Protein AF-A0A7S0WZK1-F1 (afdb_monomer_lite)

Structure (mmCIF, N/CA/C/O backbone):
data_AF-A0A7S0WZK1-F1
#
_entry.id   AF-A0A7S0WZK1-F1
#
loop_
_atom_site.group_PDB
_atom_site.id
_atom_site.type_symbol
_atom_site.label_atom_id
_atom_site.label_alt_id
_atom_site.label_comp_id
_atom_site.label_asym_id
_atom_site.label_entity_id
_atom_site.label_seq_id
_atom_site.pdbx_PDB_ins_code
_atom_site.Cartn_x
_atom_site.Cartn_y
_atom_site.Cartn_z
_atom_site.occupancy
_atom_site.B_iso_or_equiv
_atom_site.auth_seq_id
_atom_site.auth_comp_id
_atom_site.auth_asym_id
_atom_site.auth_atom_id
_atom_site.pdbx_PDB_model_num
ATOM 1 N N . HIS A 1 1 ? 7.454 21.274 16.854 1.00 33.84 1 HIS A N 1
ATOM 2 C CA . HIS A 1 1 ? 7.727 19.846 17.109 1.00 33.84 1 HIS A CA 1
ATOM 3 C C . HIS A 1 1 ? 6.577 18.998 16.575 1.00 33.84 1 HIS A C 1
ATOM 5 O O . HIS A 1 1 ? 5.441 19.441 16.656 1.00 33.84 1 HIS A O 1
ATOM 11 N N . SER A 1 2 ? 6.925 17.832 16.014 1.00 38.06 2 SER A N 1
ATOM 12 C CA . SER A 1 2 ? 6.088 16.667 15.660 1.00 38.06 2 SER A CA 1
ATOM 13 C C . SER A 1 2 ? 5.018 16.802 14.564 1.00 38.06 2 SER A C 1
ATOM 15 O O . SER A 1 2 ? 3.889 17.187 14.855 1.00 38.06 2 SER A O 1
ATOM 17 N N . ARG A 1 3 ? 5.324 16.333 13.340 1.00 27.42 3 ARG A N 1
ATOM 18 C CA . ARG A 1 3 ? 4.385 15.489 12.558 1.00 27.42 3 ARG A CA 1
ATOM 19 C C . ARG A 1 3 ? 5.003 14.738 11.366 1.00 27.42 3 ARG A C 1
ATOM 21 O O . ARG A 1 3 ? 4.332 14.493 10.376 1.00 27.42 3 ARG A O 1
ATOM 28 N N . LEU A 1 4 ? 6.274 14.371 11.463 1.00 30.09 4 LEU A N 1
ATOM 29 C CA . LEU A 1 4 ? 6.910 13.389 10.579 1.00 30.09 4 LEU A CA 1
ATOM 30 C C . LEU A 1 4 ? 7.794 12.480 11.437 1.00 30.09 4 LEU A C 1
ATOM 32 O O . LEU A 1 4 ? 8.930 12.171 11.099 1.00 30.09 4 LEU A O 1
ATOM 36 N N . GLU A 1 5 ? 7.267 12.032 12.578 1.00 29.72 5 GLU A N 1
ATOM 37 C CA . GLU A 1 5 ? 7.673 10.710 13.038 1.00 29.72 5 GLU A CA 1
ATOM 38 C C . GLU A 1 5 ? 7.047 9.742 12.044 1.00 29.72 5 GLU A C 1
ATOM 40 O O . GLU A 1 5 ? 5.923 9.275 12.213 1.00 29.72 5 GLU A O 1
ATOM 45 N N . THR A 1 6 ? 7.763 9.539 10.936 1.00 35.44 6 THR A N 1
ATOM 46 C CA . THR A 1 6 ? 7.701 8.334 10.123 1.00 35.44 6 THR A CA 1
ATOM 47 C C . THR A 1 6 ? 7.745 7.199 11.127 1.00 35.44 6 THR A C 1
ATOM 49 O O . THR A 1 6 ? 8.815 6.833 11.620 1.00 35.44 6 THR A O 1
ATOM 52 N N . MET A 1 7 ? 6.571 6.712 11.522 1.00 33.31 7 MET A N 1
ATOM 53 C CA . MET A 1 7 ? 6.456 5.479 12.260 1.00 33.31 7 MET A CA 1
ATOM 54 C C . MET A 1 7 ? 6.977 4.418 11.302 1.00 33.31 7 MET A C 1
ATOM 56 O O . MET A 1 7 ? 6.226 3.806 10.550 1.00 33.31 7 MET A O 1
ATOM 60 N N . ARG A 1 8 ? 8.294 4.199 11.336 1.00 40.84 8 ARG A N 1
ATOM 61 C CA . ARG A 1 8 ? 8.895 2.905 11.057 1.00 40.84 8 ARG A CA 1
ATOM 62 C C . ARG A 1 8 ? 8.279 1.969 12.091 1.00 40.84 8 ARG A C 1
ATOM 64 O O . ARG A 1 8 ? 8.893 1.686 13.116 1.00 40.84 8 ARG A O 1
ATOM 71 N N . LYS A 1 9 ? 7.022 1.562 11.889 1.00 46.59 9 LYS A N 1
ATOM 72 C CA . LYS A 1 9 ? 6.436 0.461 12.641 1.00 46.59 9 LYS A CA 1
ATOM 73 C C . LYS A 1 9 ? 7.247 -0.745 12.196 1.00 46.59 9 LYS A C 1
ATOM 75 O O . LYS A 1 9 ? 7.034 -1.308 11.127 1.00 46.59 9 LYS A O 1
ATOM 80 N N . ALA A 1 10 ? 8.269 -1.063 12.984 1.00 43.56 10 ALA A N 1
ATOM 81 C CA . ALA A 1 10 ? 8.942 -2.339 12.924 1.00 43.56 10 ALA A CA 1
ATOM 82 C C . ALA A 1 10 ? 7.885 -3.369 13.316 1.00 43.56 10 ALA A C 1
ATOM 84 O O . ALA A 1 10 ? 7.630 -3.601 14.495 1.00 43.56 10 ALA A O 1
ATOM 85 N N . TYR A 1 11 ? 7.172 -3.900 12.327 1.00 52.25 11 TYR A N 1
ATOM 86 C CA . TYR A 1 11 ? 6.236 -4.979 12.577 1.00 52.25 11 TYR A CA 1
ATOM 87 C C . TYR A 1 11 ? 7.058 -6.156 13.087 1.00 52.25 11 TYR A C 1
ATOM 89 O O . TYR A 1 11 ? 7.946 -6.638 12.384 1.00 52.25 11 TYR A O 1
ATOM 97 N N . GLY A 1 12 ? 6.777 -6.592 14.319 1.00 47.94 12 GLY A N 1
ATOM 98 C CA . GLY A 1 12 ? 7.465 -7.675 15.039 1.00 47.94 12 GLY A CA 1
ATOM 99 C C . GLY A 1 12 ? 7.338 -9.059 14.393 1.00 47.94 12 GLY A C 1
ATOM 100 O O . GLY A 1 12 ? 7.539 -10.083 15.030 1.00 47.94 12 GLY A O 1
ATOM 101 N N . THR A 1 13 ? 7.001 -9.109 13.111 1.00 56.00 13 THR A N 1
ATOM 102 C CA . THR A 1 13 ? 7.143 -10.275 12.257 1.00 56.00 13 THR A CA 1
ATOM 103 C C . THR A 1 13 ? 8.627 -10.651 12.217 1.00 56.00 13 THR A C 1
ATOM 105 O O . THR A 1 13 ? 9.412 -9.951 11.578 1.00 56.00 13 THR A O 1
ATOM 108 N N . GLY A 1 14 ? 9.024 -11.718 12.913 1.00 55.47 14 GLY A N 1
ATOM 109 C CA . GLY A 1 14 ? 10.388 -12.265 12.910 1.00 55.47 14 GLY A CA 1
ATOM 110 C C . GLY A 1 14 ? 10.782 -12.832 11.544 1.00 55.47 14 GLY A C 1
ATOM 111 O O . GLY A 1 14 ? 10.912 -14.042 11.375 1.00 55.47 14 GLY A O 1
ATOM 112 N N . ARG A 1 15 ? 10.895 -11.964 10.537 1.00 65.56 15 ARG A N 1
ATOM 113 C CA . ARG A 1 15 ? 11.172 -12.338 9.152 1.00 65.56 15 ARG A CA 1
ATOM 114 C C . ARG A 1 15 ? 12.668 -12.520 8.921 1.00 65.56 15 ARG A C 1
ATOM 116 O O . ARG A 1 15 ? 13.454 -11.727 9.436 1.00 65.56 15 ARG A O 1
ATOM 123 N N . PRO A 1 16 ? 13.057 -13.479 8.062 1.00 61.97 16 PRO A N 1
ATOM 124 C CA . PRO A 1 16 ? 14.449 -13.647 7.655 1.00 61.97 16 PRO A CA 1
ATOM 125 C C . PRO A 1 16 ? 14.944 -12.527 6.726 1.00 61.97 16 PRO A C 1
ATOM 127 O O . PRO A 1 16 ? 16.144 -12.285 6.657 1.00 61.97 16 PRO A O 1
ATOM 130 N N . TYR A 1 17 ? 14.040 -11.832 6.023 1.00 68.69 17 TYR A N 1
ATOM 131 C CA . TYR A 1 17 ? 14.380 -10.764 5.080 1.00 68.69 17 TYR A CA 1
ATOM 132 C C . TYR A 1 17 ? 13.730 -9.447 5.484 1.00 68.69 17 TYR A C 1
ATOM 134 O O . TYR A 1 17 ? 12.540 -9.405 5.813 1.00 68.69 17 TYR A O 1
ATOM 142 N N . THR A 1 18 ? 14.501 -8.362 5.411 1.00 68.31 18 THR A N 1
ATOM 143 C CA . THR A 1 18 ? 13.976 -7.010 5.596 1.00 68.31 18 THR A CA 1
ATOM 144 C C . THR A 1 18 ? 12.962 -6.709 4.500 1.00 68.31 18 THR A C 1
ATOM 146 O O . THR A 1 18 ? 13.149 -7.060 3.333 1.00 68.31 18 THR A O 1
ATOM 149 N N . ALA A 1 19 ? 11.842 -6.093 4.873 1.00 67.12 19 ALA A N 1
ATOM 150 C CA . ALA A 1 19 ? 10.944 -5.539 3.874 1.00 67.12 19 ALA A CA 1
ATOM 151 C C . ALA A 1 19 ? 11.697 -4.453 3.084 1.00 67.12 19 ALA A C 1
ATOM 153 O O . ALA A 1 19 ? 12.527 -3.751 3.677 1.00 67.12 19 ALA A O 1
ATOM 154 N N . PRO A 1 20 ? 11.448 -4.321 1.767 1.00 66.56 20 PRO A N 1
ATOM 155 C CA . PRO A 1 20 ? 12.056 -3.268 0.968 1.00 66.56 20 PRO A CA 1
ATOM 156 C C . PRO A 1 20 ? 11.892 -1.926 1.681 1.00 66.56 20 PRO A C 1
ATOM 158 O O . PRO A 1 20 ? 10.798 -1.614 2.162 1.00 66.56 20 PRO A O 1
ATOM 161 N N . THR A 1 21 ? 12.967 -1.135 1.769 1.00 60.00 21 THR A N 1
ATOM 162 C CA . THR A 1 21 ? 12.955 0.180 2.438 1.00 60.00 21 THR A CA 1
ATOM 163 C C . THR A 1 21 ? 11.816 1.052 1.924 1.00 60.00 21 THR A C 1
ATOM 165 O O . THR A 1 21 ? 11.233 1.814 2.688 1.00 60.00 21 THR A O 1
ATOM 168 N N . THR A 1 22 ? 11.474 0.850 0.654 1.00 55.78 22 THR A N 1
ATOM 169 C CA . THR A 1 22 ? 10.367 1.453 -0.072 1.00 55.78 22 THR A CA 1
ATOM 170 C C . THR A 1 22 ? 8.995 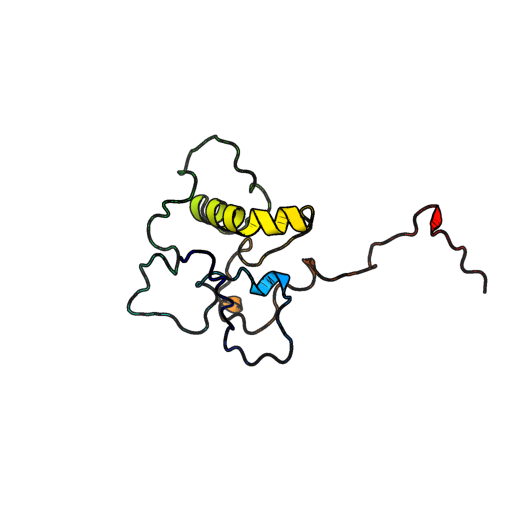1.154 0.544 1.00 55.78 22 THR A C 1
ATOM 172 O O . THR A 1 22 ? 8.225 2.075 0.773 1.00 55.78 22 THR A O 1
ATOM 175 N N . VAL A 1 23 ? 8.713 -0.091 0.931 1.00 57.03 23 VAL A N 1
ATOM 176 C CA . VAL A 1 23 ? 7.419 -0.503 1.510 1.00 57.03 23 VAL A CA 1
ATOM 177 C C . VAL A 1 23 ? 7.351 -0.224 3.018 1.00 57.03 23 VAL A C 1
ATOM 179 O O . VAL A 1 23 ? 6.285 0.007 3.571 1.00 57.03 23 VAL A O 1
ATOM 182 N N . THR A 1 24 ? 8.486 -0.227 3.728 1.00 52.47 24 THR A N 1
ATOM 183 C CA . THR A 1 24 ? 8.496 -0.039 5.198 1.00 52.47 24 THR A CA 1
ATOM 184 C C . THR A 1 24 ? 8.211 1.382 5.677 1.00 52.47 24 THR A C 1
ATOM 186 O O . THR A 1 24 ? 7.832 1.563 6.834 1.00 52.47 24 THR A O 1
ATOM 189 N N . THR A 1 25 ? 8.412 2.395 4.834 1.00 55.44 25 THR A N 1
ATOM 190 C CA . THR A 1 25 ? 8.207 3.805 5.208 1.00 55.44 25 THR A CA 1
ATOM 191 C C . THR A 1 25 ? 6.739 4.208 5.302 1.00 55.44 25 THR A C 1
ATOM 193 O O . THR A 1 25 ? 6.438 5.261 5.857 1.00 55.44 25 THR A O 1
ATOM 196 N N . THR A 1 26 ? 5.843 3.381 4.773 1.00 65.19 26 THR A N 1
ATOM 197 C CA . THR A 1 26 ? 4.492 3.780 4.378 1.00 65.19 26 THR A CA 1
ATOM 198 C C . THR A 1 26 ? 3.462 2.731 4.760 1.00 65.19 26 THR A C 1
ATOM 200 O O . THR A 1 26 ? 2.416 2.668 4.163 1.00 65.19 26 THR A O 1
ATOM 203 N N . LEU A 1 27 ? 3.680 1.868 5.751 1.00 71.06 27 LEU A N 1
ATOM 204 C CA . LEU A 1 27 ? 2.612 0.950 6.171 1.00 71.06 27 LEU A CA 1
ATOM 205 C C . LEU A 1 27 ? 1.661 1.652 7.140 1.00 71.06 27 LEU A C 1
ATOM 207 O O . LEU A 1 27 ? 2.075 2.066 8.224 1.00 71.06 27 LEU A O 1
ATOM 211 N N . ASN A 1 28 ? 0.376 1.749 6.780 1.00 78.56 28 ASN A N 1
ATOM 212 C CA . ASN A 1 28 ? -0.642 2.262 7.701 1.00 78.56 28 ASN A CA 1
ATOM 213 C C . ASN A 1 28 ? -0.878 1.287 8.866 1.00 78.56 28 ASN A C 1
ATOM 215 O O . ASN A 1 28 ? -0.522 0.108 8.821 1.00 78.56 28 ASN A O 1
ATOM 219 N N . ALA A 1 29 ? -1.522 1.773 9.927 1.00 80.81 29 ALA A N 1
ATOM 220 C CA . ALA A 1 29 ? -1.732 0.995 11.146 1.00 80.81 29 ALA A CA 1
ATOM 221 C C . ALA A 1 29 ? -2.672 -0.211 10.975 1.00 80.81 29 ALA A C 1
ATOM 223 O O . ALA A 1 29 ? -2.769 -1.041 11.879 1.00 80.81 29 ALA A O 1
ATOM 224 N N . ASN A 1 30 ? -3.335 -0.328 9.822 1.00 85.19 30 ASN A N 1
ATOM 225 C CA . ASN A 1 30 ? -4.134 -1.495 9.486 1.00 85.19 30 ASN A CA 1
ATOM 226 C C . ASN A 1 30 ? -3.280 -2.757 9.269 1.00 85.19 30 ASN A C 1
ATOM 228 O O . ASN A 1 30 ? -3.793 -3.856 9.489 1.00 85.19 30 ASN A O 1
ATOM 232 N N . HIS A 1 31 ? -1.999 -2.616 8.910 1.00 82.38 31 HIS A N 1
ATOM 233 C CA . HIS A 1 31 ? -1.047 -3.719 8.748 1.00 82.38 31 HIS A CA 1
ATOM 234 C C . HIS A 1 31 ? -0.494 -4.196 10.095 1.00 82.38 31 HIS A C 1
ATOM 236 O O . HIS A 1 31 ? 0.672 -4.002 10.387 1.00 82.38 31 HIS A O 1
ATOM 242 N N . THR A 1 32 ? -1.314 -4.787 10.957 1.00 79.44 32 THR A N 1
ATOM 243 C CA . THR A 1 32 ? -0.902 -5.197 12.310 1.00 79.44 32 THR A CA 1
ATOM 244 C C . THR A 1 32 ? -1.179 -6.675 12.568 1.00 79.44 32 THR A C 1
ATOM 246 O O . THR A 1 32 ? -2.102 -7.252 11.991 1.00 79.44 32 THR A O 1
ATOM 249 N N . GLN A 1 33 ? -0.386 -7.285 13.453 1.00 80.94 33 GLN A N 1
ATOM 250 C CA . GLN A 1 33 ? -0.658 -8.627 13.979 1.00 80.94 33 GLN A CA 1
ATOM 251 C C . GLN A 1 33 ? -1.760 -8.603 15.043 1.00 80.94 33 GLN A C 1
ATOM 253 O O . GLN A 1 33 ? -2.584 -9.511 15.096 1.00 80.94 33 GLN A O 1
ATOM 258 N N . GLU A 1 34 ? -1.798 -7.546 15.854 1.00 83.94 34 GLU A N 1
ATOM 259 C CA . GLU A 1 34 ? -2.731 -7.410 16.969 1.00 83.94 34 GLU A CA 1
ATOM 260 C C . GLU A 1 34 ? -3.623 -6.184 16.791 1.00 83.94 34 GLU A C 1
ATOM 262 O O . GLU A 1 34 ? -3.172 -5.098 16.405 1.00 83.94 34 GLU A O 1
ATOM 267 N N . PHE A 1 35 ? -4.908 -6.359 17.093 1.00 85.44 35 PHE A N 1
ATOM 268 C CA . PHE A 1 35 ? -5.876 -5.274 17.098 1.00 85.44 35 PHE A CA 1
ATOM 269 C C 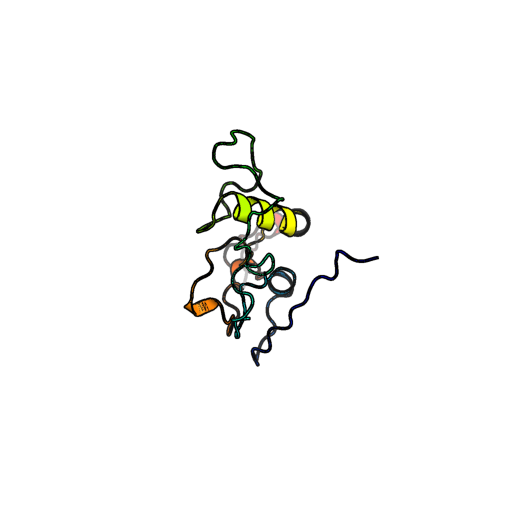. PHE A 1 35 ? -5.942 -4.608 18.466 1.00 85.44 35 PHE A C 1
ATOM 271 O O . PHE A 1 35 ? -5.998 -5.271 19.502 1.00 85.44 35 PHE A O 1
ATOM 278 N N . LYS A 1 36 ? -6.075 -3.282 18.471 1.00 87.69 36 LYS A N 1
ATOM 279 C CA . LYS A 1 36 ? -6.499 -2.544 19.662 1.00 87.69 36 LYS A CA 1
ATOM 280 C C . LYS A 1 36 ? -8.010 -2.686 19.818 1.00 87.69 36 LYS A C 1
ATOM 282 O O . LYS A 1 36 ? -8.766 -1.809 19.406 1.00 87.69 36 LYS A O 1
ATOM 287 N N . MET A 1 37 ? -8.444 -3.798 20.410 1.00 92.25 37 MET A N 1
ATOM 288 C CA . MET A 1 37 ? -9.868 -4.142 20.552 1.00 92.25 37 MET A CA 1
ATOM 289 C C . MET A 1 37 ? -10.684 -3.051 21.260 1.00 92.25 37 MET A C 1
ATOM 291 O O . MET A 1 37 ? -11.831 -2.805 20.901 1.00 92.25 37 MET A O 1
ATOM 295 N N . ASN A 1 38 ? -10.068 -2.319 22.190 1.00 92.00 38 ASN A N 1
ATOM 296 C CA . ASN A 1 38 ? -10.710 -1.216 22.911 1.00 92.00 38 ASN A CA 1
ATOM 297 C C . ASN A 1 38 ? -10.886 0.064 22.070 1.00 92.00 38 ASN A C 1
ATOM 299 O O . ASN A 1 38 ? -11.471 1.036 22.540 1.00 92.00 38 ASN A O 1
ATOM 303 N N . SER A 1 39 ? -10.331 0.134 20.857 1.00 90.00 39 SER A N 1
ATOM 304 C CA . SER A 1 39 ? -10.287 1.366 20.051 1.00 90.00 39 SER A CA 1
ATOM 305 C C . SER A 1 39 ? -10.350 1.090 18.548 1.00 90.00 39 SER A C 1
ATOM 307 O O . SER A 1 39 ? -9.656 1.724 17.749 1.00 90.00 39 SER A O 1
ATOM 309 N N . LEU A 1 40 ? -11.209 0.144 18.158 1.00 89.69 40 LEU A N 1
ATOM 310 C CA . LEU A 1 40 ? -11.444 -0.193 16.752 1.00 89.69 40 LEU A CA 1
ATOM 311 C C . LEU A 1 40 ? -11.993 1.002 15.965 1.00 89.69 40 LEU A C 1
ATOM 313 O O . LEU A 1 40 ? -11.566 1.235 14.840 1.00 89.69 40 LEU A O 1
ATOM 317 N N . ILE A 1 41 ? -12.886 1.790 16.576 1.00 92.00 41 ILE A N 1
ATOM 318 C CA . ILE A 1 41 ? -13.391 3.035 15.991 1.00 92.00 41 ILE A CA 1
ATOM 319 C C . ILE A 1 41 ? -12.416 4.168 16.330 1.00 92.00 41 ILE A C 1
ATOM 321 O O . ILE A 1 41 ? -12.546 4.834 17.355 1.00 92.00 41 ILE A O 1
ATOM 325 N N . SER A 1 42 ? -11.408 4.380 15.487 1.00 89.56 42 SER A N 1
ATOM 326 C CA . SER A 1 42 ? -10.379 5.397 15.714 1.00 89.56 42 SER A CA 1
ATOM 327 C C . SER A 1 42 ? -9.818 5.992 14.420 1.00 89.56 42 SER A C 1
ATOM 329 O O . SER A 1 42 ? -10.081 5.524 13.311 1.00 89.56 42 SER A O 1
ATOM 331 N N . ARG A 1 43 ? -9.034 7.070 14.562 1.00 87.25 43 ARG A N 1
ATOM 332 C CA . ARG A 1 43 ? -8.253 7.644 13.452 1.00 87.25 43 ARG A CA 1
ATOM 333 C C . ARG A 1 43 ? -7.115 6.727 13.010 1.00 87.25 43 ARG A C 1
ATOM 335 O O . ARG A 1 43 ? -6.706 6.820 11.864 1.00 87.25 43 ARG A O 1
ATOM 342 N N . GLU A 1 44 ? -6.627 5.859 13.898 1.00 85.12 44 GLU A N 1
ATOM 343 C CA . GLU A 1 44 ? -5.532 4.931 13.601 1.00 85.12 44 GLU A CA 1
ATOM 344 C C . GLU A 1 44 ? -5.935 3.904 12.535 1.00 85.12 44 GLU A C 1
ATOM 346 O O . GLU A 1 44 ? -5.178 3.682 11.600 1.00 85.12 44 GLU A O 1
ATOM 351 N N . TYR A 1 45 ? -7.141 3.340 12.631 1.00 87.62 45 TYR A N 1
ATOM 352 C CA . TYR A 1 45 ? -7.681 2.395 11.642 1.00 87.62 45 TYR A CA 1
ATOM 353 C C 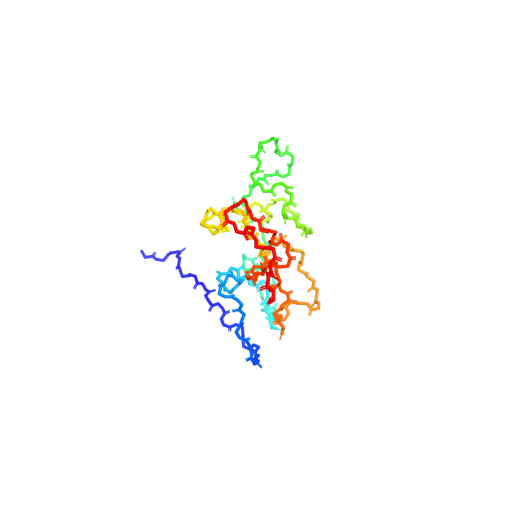. TYR A 1 45 ? -8.533 3.071 10.556 1.00 87.62 45 TYR A C 1
ATOM 355 O O . TYR A 1 45 ? -9.270 2.400 9.838 1.00 87.62 45 TYR A O 1
ATOM 363 N N . GLU A 1 46 ? -8.472 4.405 10.449 1.00 89.94 46 GLU A N 1
ATOM 364 C CA . GLU A 1 46 ? -9.210 5.201 9.455 1.00 89.94 46 GLU A CA 1
ATOM 365 C C . GLU A 1 46 ? -10.735 4.952 9.452 1.00 89.94 46 GLU A C 1
ATOM 367 O O . GLU A 1 46 ? -11.415 5.184 8.451 1.00 89.94 46 GLU A O 1
ATOM 372 N N . THR A 1 47 ? -11.306 4.491 10.566 1.00 89.12 47 THR A N 1
ATOM 373 C CA . THR A 1 47 ? -12.731 4.126 10.666 1.00 89.12 47 THR A CA 1
ATOM 374 C C . THR A 1 47 ? -13.635 5.315 10.984 1.00 89.12 47 THR A C 1
ATOM 376 O O . THR A 1 47 ? -14.849 5.239 10.815 1.00 89.12 47 THR A O 1
ATOM 379 N N . VAL A 1 48 ? -13.062 6.424 11.452 1.00 89.88 48 VAL A N 1
ATOM 380 C CA . VAL A 1 48 ? -13.780 7.690 11.663 1.00 89.88 48 VAL A CA 1
ATOM 381 C C . VAL A 1 48 ? -13.738 8.558 10.396 1.00 89.88 48 VAL A C 1
ATOM 383 O O . VAL A 1 48 ? -12.925 8.295 9.504 1.00 89.88 48 VAL A O 1
ATOM 386 N N . PRO A 1 49 ? -14.589 9.594 10.277 1.00 87.19 49 PRO A N 1
ATOM 387 C CA . PRO A 1 49 ? -14.518 10.527 9.158 1.00 87.19 49 PRO A CA 1
ATOM 388 C C . PRO A 1 49 ? -13.116 11.129 9.005 1.00 87.19 49 PRO A C 1
ATOM 390 O O . PRO A 1 49 ? -12.533 11.648 9.961 1.00 87.19 49 PRO A O 1
ATOM 393 N N . LEU A 1 50 ? -12.577 11.044 7.790 1.00 83.38 50 LEU A N 1
ATOM 394 C CA . LEU A 1 50 ? -11.271 11.590 7.444 1.00 83.38 50 LEU A CA 1
ATOM 395 C C . LEU A 1 50 ? -11.437 13.055 7.039 1.00 83.38 50 LEU A C 1
ATOM 397 O O . LEU A 1 50 ? -12.218 13.371 6.146 1.00 83.38 50 LEU A O 1
ATOM 401 N N . GLN A 1 51 ? -10.696 13.948 7.698 1.00 75.00 51 GLN A N 1
ATOM 402 C CA . GLN A 1 51 ? -10.667 15.373 7.346 1.00 75.00 51 GLN A CA 1
ATOM 403 C C . GLN A 1 51 ? -9.884 15.622 6.047 1.00 75.00 51 GLN A C 1
ATOM 405 O O . GLN A 1 51 ? -10.132 16.597 5.345 1.00 75.00 51 GLN A O 1
ATOM 410 N N . ALA A 1 52 ? -8.942 14.730 5.734 1.00 66.25 52 ALA A N 1
ATOM 411 C CA . ALA A 1 52 ? -8.214 14.706 4.477 1.00 66.25 52 ALA A CA 1
ATOM 412 C C . ALA A 1 52 ? -8.917 13.749 3.505 1.00 66.25 52 ALA A C 1
ATOM 414 O O . ALA A 1 52 ? -9.124 12.576 3.815 1.00 66.25 52 ALA A O 1
ATOM 415 N N . GLY A 1 53 ? -9.313 14.265 2.343 1.00 66.88 53 GLY A N 1
ATOM 416 C CA . GLY A 1 53 ? -10.006 13.497 1.314 1.00 66.88 53 GLY A CA 1
ATOM 417 C C . GLY A 1 53 ? -11.068 14.315 0.591 1.00 66.88 53 GLY A C 1
ATOM 418 O O . GLY A 1 53 ? -11.605 15.278 1.130 1.00 66.88 53 GLY A O 1
ATOM 419 N N . HIS A 1 54 ? -11.375 13.931 -0.646 1.00 70.88 54 HIS A N 1
ATOM 420 C CA . HIS A 1 54 ? -12.505 14.507 -1.373 1.00 70.88 54 HIS A CA 1
ATOM 421 C C . HIS A 1 54 ? -13.801 13.808 -0.956 1.00 70.88 54 HIS A C 1
ATOM 423 O O . HIS A 1 54 ? -13.823 12.592 -0.738 1.00 70.88 54 HIS A O 1
ATOM 429 N N . ILE A 1 55 ? -14.884 14.578 -0.875 1.00 76.81 55 ILE A N 1
ATOM 430 C CA . ILE A 1 55 ? -16.217 14.076 -0.537 1.00 76.81 55 ILE A CA 1
ATOM 431 C C . ILE A 1 55 ? -16.706 13.177 -1.693 1.00 76.81 55 ILE A C 1
ATOM 433 O O . ILE A 1 55 ? -16.367 13.417 -2.861 1.00 76.81 55 ILE A O 1
ATOM 437 N N . PRO A 1 56 ? -17.491 12.118 -1.424 1.00 74.19 56 PRO A N 1
ATOM 438 C CA . PRO A 1 56 ? -18.205 11.415 -2.484 1.00 74.19 56 PRO A CA 1
ATOM 439 C C . PRO A 1 56 ? -18.957 12.404 -3.394 1.00 74.19 56 PRO A C 1
ATOM 441 O O . PRO A 1 56 ? -19.608 13.323 -2.910 1.00 74.19 56 PRO A O 1
ATOM 444 N N . GLY A 1 57 ? -18.823 12.251 -4.715 1.00 73.62 57 GLY A N 1
ATOM 445 C CA . GLY A 1 57 ? -19.443 13.150 -5.700 1.00 73.62 57 GLY A CA 1
ATOM 446 C C . GLY A 1 57 ? -18.623 14.382 -6.106 1.00 73.62 57 GLY A C 1
ATOM 447 O O . GLY A 1 57 ? -19.015 15.074 -7.040 1.00 73.62 57 GLY A O 1
ATOM 448 N N . THR A 1 58 ? -17.462 14.655 -5.496 1.00 75.00 58 THR A N 1
ATOM 449 C CA . THR A 1 58 ? -16.597 15.743 -5.985 1.00 75.00 58 THR A CA 1
ATOM 450 C C . THR A 1 58 ? -16.130 15.474 -7.425 1.00 75.00 58 THR A C 1
ATOM 452 O O . THR A 1 58 ? -15.681 14.375 -7.743 1.00 75.00 58 THR A O 1
ATOM 455 N N . THR A 1 59 ? -16.197 16.464 -8.311 1.00 75.06 59 THR A N 1
ATOM 456 C CA . THR A 1 59 ? -15.780 16.339 -9.725 1.00 75.06 59 THR A CA 1
ATOM 457 C C . THR A 1 59 ? -14.352 16.822 -9.982 1.00 75.06 59 THR A C 1
ATOM 459 O O . THR A 1 59 ? -13.835 16.669 -11.084 1.00 75.06 59 THR A O 1
ATOM 462 N N . VAL A 1 60 ? -13.693 17.377 -8.959 1.00 75.69 60 VAL A N 1
ATOM 463 C CA . VAL A 1 60 ? -12.304 17.846 -9.034 1.00 75.69 60 VAL A CA 1
ATOM 464 C C . VAL A 1 60 ? -11.367 16.680 -9.352 1.00 75.69 60 VAL A C 1
ATOM 466 O O . VAL A 1 60 ? -11.501 15.587 -8.789 1.00 75.69 60 VAL A O 1
ATOM 469 N N . HIS A 1 61 ? -10.409 16.935 -10.247 1.00 74.25 61 HIS A N 1
ATOM 470 C CA . HIS A 1 61 ? -9.356 15.989 -10.594 1.00 74.25 61 HIS A CA 1
ATOM 471 C C . HIS A 1 61 ? -8.549 15.606 -9.348 1.00 74.25 61 HIS A C 1
ATOM 473 O O . HIS A 1 61 ? -7.956 16.459 -8.688 1.00 74.25 61 HIS A O 1
ATOM 479 N N . VAL A 1 62 ? -8.514 14.309 -9.048 1.00 66.75 62 VAL A N 1
ATOM 480 C CA . VAL A 1 62 ? -7.659 13.747 -8.002 1.00 66.75 62 VAL A CA 1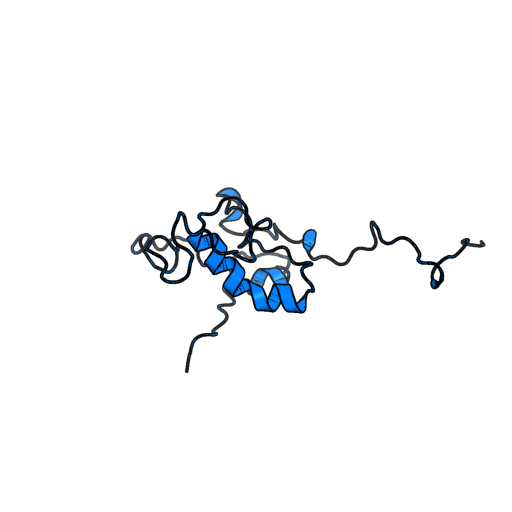
ATOM 481 C C . VAL A 1 62 ? -6.515 13.015 -8.706 1.00 66.75 62 VAL A C 1
ATOM 483 O O . VAL A 1 62 ? -6.801 12.099 -9.479 1.00 66.75 62 VAL A O 1
ATOM 486 N N . PRO A 1 63 ? -5.243 13.364 -8.448 1.00 63.91 63 PRO A N 1
ATOM 487 C CA . PRO A 1 63 ? -4.076 12.804 -9.145 1.00 63.91 63 PRO A CA 1
ATOM 488 C C . PRO A 1 63 ? -3.755 11.333 -8.788 1.00 63.91 63 PRO A C 1
ATOM 490 O O . PRO A 1 63 ? -2.610 10.918 -8.853 1.00 63.91 63 PRO A O 1
ATOM 493 N N . ALA A 1 64 ? -4.761 10.543 -8.408 1.00 59.91 64 ALA A N 1
ATOM 494 C CA . ALA A 1 64 ? -4.658 9.216 -7.793 1.00 59.91 64 ALA A CA 1
ATOM 495 C C . ALA A 1 64 ? -5.424 8.113 -8.559 1.00 59.91 64 ALA A C 1
ATOM 497 O O . ALA A 1 64 ? -5.695 7.042 -8.021 1.00 59.91 64 ALA A O 1
ATOM 498 N N . GLY A 1 65 ? -5.891 8.406 -9.774 1.00 54.50 65 GLY A N 1
ATOM 499 C CA . GLY A 1 65 ? -7.087 7.765 -10.332 1.00 54.50 65 GLY A CA 1
ATOM 500 C C . GLY A 1 65 ? -7.009 6.271 -10.665 1.00 54.50 65 GLY A C 1
ATOM 501 O O . GLY A 1 65 ? -8.061 5.640 -10.693 1.00 54.50 65 GLY A O 1
ATOM 502 N N . SER A 1 66 ? -5.827 5.700 -10.920 1.00 60.62 66 SER A N 1
ATOM 503 C CA . SER A 1 66 ? -5.706 4.313 -11.414 1.00 60.62 66 SER A CA 1
ATOM 504 C C . SER A 1 66 ? -4.900 3.366 -10.529 1.00 60.62 66 SER A C 1
ATOM 506 O O . SER A 1 66 ? -4.994 2.158 -10.710 1.00 60.62 66 SER A O 1
ATOM 508 N N . GLU A 1 67 ? -4.098 3.887 -9.602 1.00 66.50 67 GLU A N 1
ATOM 509 C CA . GLU A 1 67 ? -3.175 3.071 -8.796 1.00 66.50 67 GLU A CA 1
ATOM 510 C C . GLU A 1 67 ? -3.825 2.540 -7.512 1.00 66.50 67 GLU A C 1
ATOM 512 O O . GLU A 1 67 ? -3.312 1.605 -6.904 1.00 66.50 67 GLU A O 1
ATOM 517 N N . VAL A 1 68 ? -4.972 3.105 -7.110 1.00 74.19 68 VAL A N 1
ATOM 518 C CA . VAL A 1 68 ? -5.702 2.664 -5.916 1.00 74.19 68 VAL A CA 1
ATOM 519 C C . VAL A 1 68 ? -6.752 1.628 -6.268 1.00 74.19 68 VAL A C 1
ATOM 521 O O . VAL A 1 68 ? -7.677 1.903 -7.034 1.00 74.19 68 VAL A O 1
ATOM 524 N N . VAL A 1 69 ? -6.670 0.472 -5.619 1.00 77.50 69 VAL A N 1
ATOM 525 C CA . VAL A 1 69 ? -7.627 -0.623 -5.785 1.00 77.50 69 VAL A CA 1
ATOM 526 C C . VAL A 1 69 ? -8.192 -1.011 -4.419 1.00 77.50 69 VAL A C 1
ATOM 528 O O . VAL A 1 69 ? -7.467 -1.129 -3.439 1.00 77.50 69 VAL A O 1
ATOM 531 N N . GLY A 1 70 ? -9.516 -1.182 -4.337 1.00 81.44 70 GLY A N 1
ATOM 532 C CA . GLY A 1 70 ? -10.179 -1.702 -3.133 1.00 81.44 70 GLY A CA 1
ATOM 533 C C . GLY A 1 70 ? -10.329 -0.722 -1.962 1.00 81.44 70 GLY A C 1
ATOM 534 O O . GLY A 1 70 ? -10.437 -1.161 -0.819 1.00 81.44 70 GLY A O 1
ATOM 535 N N . GLN A 1 71 ? -10.361 0.595 -2.210 1.00 86.75 71 GLN A N 1
ATOM 536 C CA . GLN A 1 71 ? -10.483 1.620 -1.158 1.00 86.75 71 GLN A CA 1
ATOM 537 C C . GLN A 1 71 ? -11.565 2.659 -1.460 1.00 86.75 71 GLN A C 1
ATOM 539 O O . GLN A 1 71 ? -11.852 2.971 -2.617 1.00 86.75 71 GLN A O 1
ATOM 544 N N . ARG A 1 72 ? -12.141 3.267 -0.412 1.00 85.69 72 ARG A N 1
ATOM 545 C CA . ARG A 1 72 ? -13.060 4.407 -0.579 1.00 85.69 72 ARG A CA 1
ATOM 546 C C . ARG A 1 72 ? -12.287 5.672 -0.957 1.00 85.69 72 ARG A C 1
ATOM 548 O O . ARG A 1 72 ? -11.160 5.879 -0.513 1.00 85.69 72 ARG A O 1
ATOM 555 N N . ARG A 1 73 ? -12.932 6.583 -1.691 1.00 80.25 73 ARG A N 1
ATOM 556 C CA . ARG A 1 73 ? -12.309 7.801 -2.246 1.00 80.25 73 ARG A CA 1
ATOM 557 C C . ARG A 1 73 ? -11.523 8.650 -1.236 1.00 80.25 73 ARG A C 1
ATOM 559 O O . ARG A 1 73 ? -10.465 9.177 -1.575 1.00 80.25 73 ARG A O 1
ATOM 566 N N . ALA A 1 74 ? -12.028 8.784 -0.010 1.00 81.62 74 ALA A N 1
ATOM 567 C CA . ALA A 1 74 ? -11.348 9.539 1.040 1.00 81.62 74 ALA A CA 1
ATOM 568 C C . ALA A 1 74 ? -10.009 8.892 1.448 1.00 81.62 74 ALA A C 1
ATOM 570 O O . ALA A 1 74 ? -9.001 9.589 1.504 1.00 81.62 74 ALA A O 1
ATOM 571 N N . GLN A 1 75 ? -9.982 7.566 1.637 1.00 84.38 75 GLN A N 1
ATOM 572 C CA . GLN A 1 75 ? -8.759 6.808 1.950 1.00 84.38 75 GLN A CA 1
ATOM 573 C C . GLN A 1 75 ? -7.781 6.823 0.778 1.00 84.38 75 GLN A C 1
ATOM 575 O O . GLN A 1 75 ? -6.618 7.159 0.958 1.00 84.38 75 GLN A O 1
ATOM 580 N N . ALA A 1 76 ? -8.282 6.591 -0.438 1.00 82.00 76 ALA A N 1
ATOM 581 C CA . ALA A 1 76 ? -7.485 6.674 -1.657 1.00 82.00 76 ALA A CA 1
ATOM 582 C C . ALA A 1 76 ? -6.759 8.026 -1.772 1.00 82.00 76 ALA A C 1
ATOM 584 O O . ALA A 1 76 ? -5.569 8.087 -2.070 1.00 82.00 76 ALA A O 1
ATOM 585 N N . THR A 1 77 ? -7.471 9.124 -1.496 1.00 81.25 77 THR A N 1
ATOM 586 C CA . THR A 1 77 ? -6.889 10.473 -1.523 1.00 81.25 77 THR A CA 1
ATOM 587 C C . THR A 1 77 ? -5.832 10.648 -0.434 1.00 81.25 77 THR A C 1
ATOM 589 O O . THR A 1 77 ? -4.769 11.192 -0.721 1.00 81.25 77 THR A O 1
ATOM 592 N N . LEU A 1 78 ? -6.118 10.200 0.793 1.00 83.19 78 LEU A N 1
ATOM 593 C CA . LEU A 1 78 ? -5.189 10.276 1.921 1.00 83.19 78 LEU A CA 1
ATOM 594 C C . LEU A 1 78 ? -3.879 9.538 1.605 1.00 83.19 78 LEU A C 1
ATOM 596 O O . LEU A 1 78 ? -2.819 10.158 1.631 1.00 83.19 78 LEU A O 1
ATOM 600 N N . HIS A 1 79 ? -3.956 8.261 1.223 1.00 82.69 79 HIS A N 1
ATOM 601 C CA . HIS A 1 79 ? -2.777 7.437 0.940 1.00 82.69 79 HIS A CA 1
ATOM 602 C C . HIS A 1 79 ? -1.953 7.995 -0.226 1.00 82.69 79 HIS A C 1
ATOM 604 O O . HIS A 1 79 ? -0.731 8.076 -0.146 1.00 82.69 79 HIS A O 1
ATOM 610 N N . ASN A 1 80 ? -2.598 8.499 -1.284 1.00 79.12 80 ASN A N 1
ATOM 611 C CA . ASN A 1 80 ? -1.866 9.151 -2.374 1.00 79.12 80 ASN A CA 1
ATOM 612 C C . ASN A 1 80 ? -1.170 10.443 -1.948 1.00 79.12 80 ASN A C 1
ATOM 614 O O . ASN A 1 80 ? -0.082 10.738 -2.434 1.00 79.12 80 ASN A O 1
ATOM 618 N N . GLN A 1 81 ? -1.779 11.238 -1.066 1.00 79.50 81 GLN A N 1
ATOM 619 C CA . GLN A 1 81 ? -1.138 12.447 -0.547 1.00 79.50 81 GLN A CA 1
ATOM 620 C C . GLN A 1 81 ? 0.089 12.109 0.302 1.00 79.50 81 GLN A C 1
ATOM 622 O O . GLN A 1 81 ? 1.115 12.774 0.156 1.00 79.50 81 GLN A O 1
ATOM 627 N N . GLU A 1 82 ? 0.002 11.069 1.133 1.00 78.38 82 GLU A N 1
ATOM 628 C CA . GLU A 1 82 ? 1.122 10.571 1.941 1.00 78.38 82 GLU A CA 1
ATOM 629 C C . GLU A 1 82 ? 2.264 10.034 1.064 1.00 78.38 82 GLU A C 1
ATOM 631 O O . GLU A 1 82 ? 3.435 10.299 1.339 1.00 78.38 82 GLU A O 1
ATOM 636 N N . LEU A 1 83 ? 1.932 9.361 -0.041 1.00 76.06 83 LEU A N 1
ATOM 637 C CA . LEU A 1 83 ? 2.897 8.744 -0.956 1.00 76.06 83 LEU A CA 1
ATOM 638 C C . LEU A 1 83 ? 3.443 9.681 -2.036 1.00 76.06 83 LEU A C 1
ATOM 640 O O . LEU A 1 83 ? 4.456 9.374 -2.666 1.00 76.06 83 LEU A O 1
ATOM 644 N N . ARG A 1 84 ? 2.829 10.848 -2.247 1.00 74.75 84 ARG A N 1
ATOM 645 C CA . ARG A 1 84 ? 3.201 11.787 -3.318 1.00 74.75 84 ARG A CA 1
ATOM 646 C C . ARG A 1 84 ? 4.692 12.158 -3.347 1.00 74.75 84 ARG A C 1
ATOM 648 O O . ARG A 1 84 ? 5.246 12.197 -4.450 1.00 74.75 84 ARG A O 1
ATOM 655 N N . PRO A 1 85 ? 5.379 12.411 -2.214 1.00 74.12 85 PRO A N 1
ATOM 656 C CA . PRO A 1 85 ? 6.818 12.680 -2.231 1.00 74.12 85 PRO A CA 1
ATOM 657 C C . PRO A 1 85 ? 7.636 11.496 -2.768 1.00 74.12 85 PRO A C 1
ATOM 659 O O . PRO A 1 85 ? 8.585 11.701 -3.523 1.00 74.12 85 PRO A O 1
ATOM 662 N N . LEU A 1 86 ? 7.238 10.264 -2.435 1.00 70.94 86 LEU A N 1
ATOM 663 C CA . LEU A 1 86 ? 7.910 9.032 -2.860 1.00 70.94 86 LEU A CA 1
ATOM 664 C C . LEU A 1 86 ? 7.636 8.718 -4.333 1.00 70.94 86 LEU A C 1
ATOM 666 O O . LEU A 1 86 ? 8.576 8.448 -5.081 1.00 70.94 86 LEU A O 1
ATOM 670 N N . LEU A 1 87 ? 6.383 8.855 -4.775 1.00 69.56 87 LEU A N 1
ATOM 671 C CA . LEU A 1 87 ? 5.996 8.754 -6.187 1.00 69.56 87 LEU A CA 1
ATOM 672 C C . LEU A 1 87 ? 6.774 9.758 -7.050 1.00 69.56 87 LEU A C 1
ATOM 674 O O . LEU A 1 87 ? 7.272 9.421 -8.123 1.00 69.56 87 LEU A O 1
ATOM 678 N N . THR A 1 88 ? 6.948 10.988 -6.555 1.00 70.81 88 THR A N 1
ATOM 679 C CA . THR A 1 88 ? 7.716 12.028 -7.257 1.00 70.81 88 THR A CA 1
ATOM 680 C C . THR A 1 88 ? 9.203 11.674 -7.324 1.00 70.81 88 THR A C 1
ATOM 682 O O . THR A 1 88 ? 9.807 11.761 -8.394 1.00 70.81 88 THR A O 1
ATOM 685 N N . ALA A 1 89 ? 9.796 11.229 -6.212 1.00 70.69 89 ALA A N 1
ATOM 686 C CA . ALA A 1 89 ? 11.206 10.837 -6.155 1.00 70.69 89 ALA A CA 1
ATOM 687 C C . ALA A 1 89 ? 11.533 9.641 -7.069 1.00 70.69 89 ALA A C 1
ATOM 689 O O . ALA A 1 89 ? 12.639 9.544 -7.600 1.00 70.69 89 ALA A O 1
ATOM 690 N N . THR A 1 90 ? 10.565 8.752 -7.286 1.00 67.81 90 THR A N 1
ATOM 691 C CA . THR A 1 90 ? 10.708 7.520 -8.080 1.00 67.81 90 THR A CA 1
ATOM 692 C C . THR A 1 90 ? 10.177 7.647 -9.507 1.00 67.81 90 THR A C 1
ATOM 694 O O . THR A 1 90 ? 10.126 6.658 -10.236 1.00 67.81 90 THR A O 1
ATOM 697 N N . LYS A 1 91 ? 9.807 8.862 -9.940 1.00 67.31 91 LYS A N 1
ATOM 698 C CA . LYS A 1 91 ? 9.246 9.139 -11.275 1.00 6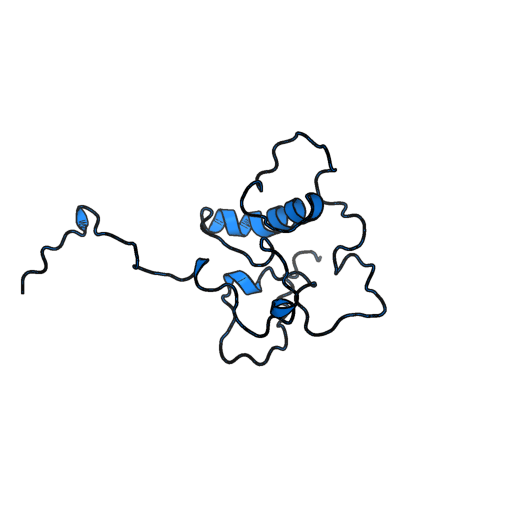7.31 91 LYS A CA 1
ATOM 699 C C . LYS A 1 91 ? 8.023 8.268 -11.608 1.00 67.31 91 LYS A C 1
ATOM 701 O O . LYS A 1 91 ? 7.863 7.844 -12.749 1.00 67.31 91 LYS A O 1
ATOM 706 N N . GLY A 1 92 ? 7.180 7.991 -10.615 1.00 62.00 92 GLY A N 1
ATOM 707 C CA . GLY A 1 92 ? 5.954 7.207 -10.781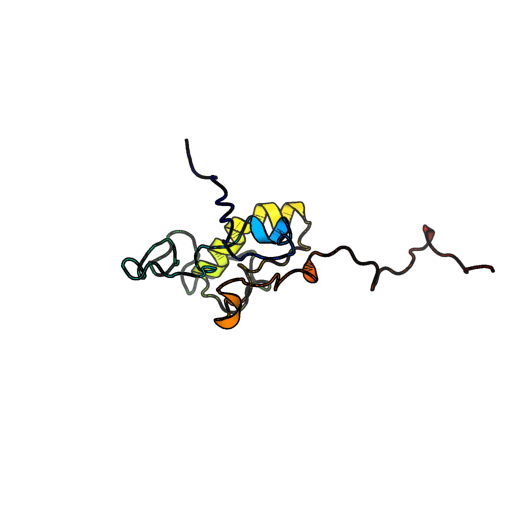 1.00 62.00 92 GLY A CA 1
ATOM 708 C C . GLY A 1 92 ? 6.167 5.700 -10.949 1.00 62.00 92 GLY A C 1
ATOM 709 O O . GLY A 1 92 ? 5.224 4.996 -11.275 1.00 62.00 92 GLY A O 1
ATOM 710 N N . GLN A 1 93 ? 7.376 5.174 -10.729 1.00 63.03 93 GLN A N 1
ATOM 711 C CA . GLN A 1 93 ? 7.640 3.728 -10.786 1.00 63.03 93 GLN A CA 1
ATOM 712 C C . GLN A 1 93 ? 7.361 3.020 -9.453 1.00 63.03 93 GLN A C 1
ATOM 714 O O . GLN A 1 93 ? 8.063 2.076 -9.103 1.00 63.03 93 GLN A O 1
ATOM 719 N N . TRP A 1 94 ? 6.394 3.504 -8.675 1.00 67.50 94 TRP A N 1
ATOM 720 C CA . TRP A 1 94 ? 6.208 3.060 -7.300 1.00 67.50 94 TRP A CA 1
ATOM 721 C C . TRP A 1 94 ? 4.893 2.328 -7.119 1.00 67.50 94 TRP A C 1
ATOM 723 O O . TRP A 1 94 ? 3.826 2.904 -7.302 1.00 67.50 94 TRP A O 1
ATOM 733 N N . ALA A 1 95 ? 4.988 1.078 -6.680 1.00 69.25 95 ALA A N 1
ATOM 734 C CA . ALA A 1 95 ? 3.860 0.368 -6.102 1.00 69.25 95 ALA A CA 1
ATOM 735 C C . ALA A 1 95 ? 4.005 0.347 -4.578 1.00 69.25 95 ALA A C 1
ATOM 737 O O . ALA A 1 95 ? 5.085 0.045 -4.055 1.00 69.25 95 ALA A O 1
ATOM 738 N N . ASP A 1 96 ? 2.914 0.657 -3.881 1.00 76.75 96 ASP A N 1
ATOM 739 C CA . ASP A 1 96 ? 2.846 0.669 -2.423 1.00 76.75 96 ASP A CA 1
ATOM 740 C C . ASP A 1 96 ? 1.680 -0.186 -1.928 1.00 76.75 96 ASP A C 1
ATOM 742 O O . ASP A 1 96 ? 0.583 -0.143 -2.493 1.00 76.75 96 ASP A O 1
ATOM 746 N N . MET A 1 97 ? 1.888 -0.923 -0.835 1.00 77.88 97 MET A N 1
ATOM 747 C CA . MET A 1 97 ? 0.825 -1.745 -0.257 1.00 77.88 97 MET A CA 1
ATOM 748 C C . MET A 1 97 ? -0.329 -0.927 0.336 1.00 77.88 97 MET A C 1
ATOM 750 O O . MET A 1 97 ? -1.431 -1.449 0.495 1.00 77.88 97 MET A O 1
ATOM 754 N N . GLN A 1 98 ? -0.106 0.348 0.667 1.00 79.81 98 GLN A N 1
ATOM 755 C CA . GLN A 1 98 ? -1.178 1.261 1.062 1.00 79.81 98 GLN A CA 1
ATOM 756 C C . GLN A 1 98 ? -2.116 1.632 -0.082 1.00 79.81 98 GLN A C 1
ATOM 758 O O . GLN A 1 98 ? -3.182 2.163 0.209 1.00 79.81 98 GLN A O 1
ATOM 763 N N . LEU A 1 99 ? -1.750 1.428 -1.351 1.00 80.38 99 LEU A N 1
ATOM 764 C CA . LEU A 1 99 ? -2.616 1.734 -2.500 1.00 80.38 99 LEU A CA 1
ATOM 765 C C . LEU A 1 99 ? -3.387 0.499 -2.978 1.00 80.38 99 LEU A C 1
ATOM 767 O O . LEU A 1 99 ? -4.476 0.627 -3.540 1.00 80.38 99 LEU A O 1
ATOM 771 N N . THR A 1 100 ? -2.859 -0.691 -2.705 1.00 81.38 100 THR A N 1
ATOM 772 C CA . THR A 1 100 ? -3.543 -1.962 -2.947 1.00 81.38 100 THR A CA 1
ATOM 773 C C . THR A 1 100 ? -4.614 -2.246 -1.893 1.00 81.38 100 THR A C 1
ATOM 775 O O . THR A 1 100 ? -4.697 -1.594 -0.846 1.00 81.38 100 THR A O 1
ATOM 778 N N . ASP A 1 101 ? -5.458 -3.235 -2.165 1.00 85.00 101 ASP A N 1
ATOM 779 C CA . ASP A 1 101 ? -6.456 -3.705 -1.220 1.00 85.00 101 ASP A CA 1
ATOM 780 C C . ASP A 1 101 ? -5.793 -4.419 -0.033 1.00 85.00 101 ASP A C 1
ATOM 782 O O . ASP A 1 101 ? -4.899 -5.250 -0.186 1.00 85.00 101 ASP A O 1
ATOM 786 N N . LEU A 1 102 ? -6.246 -4.113 1.186 1.00 88.00 102 LEU A N 1
ATOM 787 C CA . LEU A 1 102 ? -5.763 -4.807 2.376 1.00 88.00 102 LEU A CA 1
ATOM 788 C C . LEU A 1 102 ? -6.478 -6.150 2.530 1.00 88.00 102 LEU A C 1
ATOM 790 O O . LEU A 1 102 ? -7.579 -6.232 3.085 1.00 88.00 102 LEU A O 1
ATOM 794 N N . ARG A 1 103 ? -5.819 -7.219 2.093 1.00 87.38 103 ARG A N 1
ATOM 795 C CA . ARG A 1 103 ? -6.356 -8.578 2.199 1.00 87.38 103 ARG A CA 1
ATOM 796 C C . ARG A 1 103 ? -6.198 -9.135 3.620 1.00 87.38 103 ARG A C 1
ATOM 798 O O . ARG A 1 103 ? -5.137 -8.970 4.230 1.00 87.38 103 ARG A O 1
ATOM 805 N N . PRO A 1 104 ? -7.201 -9.847 4.172 1.00 87.44 104 PRO A N 1
ATOM 806 C CA . PRO A 1 104 ? -7.114 -10.427 5.516 1.00 87.44 104 PRO A CA 1
ATOM 807 C C . PRO A 1 104 ? -5.880 -11.311 5.742 1.00 87.44 104 PRO A C 1
ATOM 809 O O . PRO A 1 104 ? -5.294 -11.283 6.821 1.00 87.44 104 PRO A O 1
ATOM 812 N N . GLN A 1 105 ? -5.458 -12.051 4.714 1.00 84.94 105 GLN A N 1
ATOM 813 C CA . GLN A 1 105 ? -4.306 -12.957 4.744 1.00 84.94 105 GLN A CA 1
ATOM 814 C C . GLN A 1 105 ? -2.967 -12.212 4.880 1.00 84.94 105 GLN A C 1
ATOM 816 O O . GLN A 1 105 ? -1.980 -12.772 5.360 1.00 84.94 105 GLN A O 1
ATOM 821 N N . GLU A 1 106 ? -2.928 -10.947 4.467 1.00 85.38 106 GLU A N 1
ATOM 822 C CA . GLU A 1 106 ? -1.707 -10.144 4.357 1.00 85.38 106 GLU A CA 1
ATOM 823 C C . GLU A 1 106 ? -1.628 -9.048 5.414 1.00 85.38 106 GLU A C 1
ATOM 825 O O . GLU A 1 106 ? -0.563 -8.471 5.614 1.00 85.38 106 GLU A O 1
ATOM 830 N N . ARG A 1 107 ? -2.716 -8.824 6.159 1.00 85.69 107 ARG A N 1
ATOM 831 C CA . ARG A 1 107 ? -2.805 -7.836 7.240 1.00 85.69 107 ARG A CA 1
ATOM 832 C C . ARG A 1 107 ? -1.686 -7.966 8.269 1.00 85.69 107 ARG A C 1
ATOM 834 O O . ARG A 1 107 ? -1.056 -6.975 8.616 1.00 85.69 107 ARG A O 1
ATOM 841 N N . ALA A 1 108 ? -1.424 -9.190 8.728 1.00 80.94 108 ALA A N 1
ATOM 842 C CA . ALA A 1 108 ? -0.350 -9.478 9.684 1.00 80.94 108 ALA A CA 1
ATOM 843 C C . ALA A 1 108 ? 1.048 -9.193 9.107 1.00 80.94 108 ALA A C 1
ATOM 845 O O . ALA A 1 108 ? 2.046 -9.220 9.822 1.00 80.94 108 ALA A O 1
ATOM 846 N N . TYR A 1 109 ? 1.114 -8.960 7.797 1.00 79.06 109 TYR A N 1
ATOM 847 C CA . TYR A 1 109 ? 2.295 -8.675 7.018 1.00 79.06 109 TYR A CA 1
ATOM 848 C C . TYR A 1 109 ? 3.407 -9.707 7.222 1.00 79.06 109 TYR A C 1
ATOM 850 O O . TYR A 1 109 ? 4.558 -9.361 7.153 1.00 79.06 109 TYR A O 1
ATOM 858 N N . ASN A 1 110 ? 3.138 -10.993 7.458 1.00 78.19 110 ASN A N 1
ATOM 859 C CA . ASN A 1 110 ? 4.198 -11.955 7.825 1.00 78.19 110 ASN A CA 1
ATOM 860 C C . ASN A 1 110 ? 5.273 -12.217 6.742 1.00 78.19 110 ASN A C 1
ATOM 862 O O . ASN A 1 110 ? 6.310 -12.810 7.039 1.00 78.19 110 ASN A O 1
ATOM 866 N N . LYS A 1 111 ? 5.044 -11.796 5.493 1.00 78.88 111 LYS A N 1
ATOM 867 C CA . LYS A 1 111 ? 5.964 -11.941 4.355 1.00 78.88 111 LYS A CA 1
ATOM 868 C C . LYS A 1 111 ? 6.091 -10.609 3.615 1.00 78.88 111 LYS A C 1
ATOM 870 O O . LYS A 1 111 ? 5.262 -9.719 3.778 1.00 78.88 111 LYS A O 1
ATOM 875 N N . ASN A 1 112 ? 7.121 -10.480 2.783 1.00 79.50 112 ASN A N 1
ATOM 876 C CA . ASN A 1 112 ? 7.238 -9.354 1.858 1.00 79.50 112 ASN A CA 1
ATOM 877 C C . ASN A 1 112 ? 6.334 -9.629 0.651 1.00 79.50 112 ASN A C 1
ATOM 879 O O . ASN A 1 112 ? 6.764 -10.277 -0.297 1.00 79.50 112 ASN A O 1
ATOM 883 N N . TYR A 1 113 ? 5.069 -9.215 0.739 1.00 80.56 113 TYR A N 1
ATOM 884 C CA . TYR A 1 113 ? 4.068 -9.474 -0.304 1.00 80.56 113 TYR A CA 1
ATOM 885 C C . TYR A 1 113 ? 4.235 -8.565 -1.529 1.00 80.56 113 TYR A C 1
ATOM 887 O O . TYR A 1 113 ? 4.011 -9.019 -2.643 1.00 80.56 113 TYR A O 1
ATOM 895 N N . CYS A 1 114 ? 4.702 -7.329 -1.331 1.00 78.38 114 CYS A N 1
ATOM 896 C CA . CYS A 1 114 ? 5.051 -6.395 -2.402 1.00 78.38 114 CYS A CA 1
ATOM 897 C C . CYS A 1 114 ? 6.574 -6.238 -2.446 1.00 78.38 114 CYS A C 1
ATOM 899 O O . CYS A 1 114 ? 7.186 -5.658 -1.546 1.00 78.38 114 CYS A O 1
ATOM 901 N N . TYR A 1 115 ? 7.203 -6.832 -3.456 1.00 79.12 115 TYR A N 1
ATOM 902 C CA . TYR A 1 115 ? 8.659 -6.802 -3.626 1.00 79.12 115 TYR A CA 1
ATOM 903 C C . TYR A 1 115 ? 9.053 -6.723 -5.097 1.00 79.12 115 TYR A C 1
ATOM 905 O O . TYR A 1 115 ? 9.997 -6.011 -5.435 1.00 79.12 115 TYR A O 1
ATOM 913 N N . ALA A 1 116 ? 8.344 -7.435 -5.974 1.00 81.75 116 ALA A N 1
ATOM 914 C CA . ALA A 1 116 ? 8.698 -7.555 -7.383 1.00 81.75 116 ALA A CA 1
ATOM 915 C C . ALA A 1 116 ? 8.588 -6.216 -8.123 1.00 81.75 116 ALA A C 1
ATOM 917 O O . ALA A 1 116 ? 9.408 -5.922 -8.990 1.00 81.75 116 ALA A O 1
ATOM 918 N N . GLU A 1 117 ? 7.621 -5.392 -7.734 1.00 78.31 117 GLU A N 1
ATOM 919 C CA . GLU A 1 117 ? 7.252 -4.138 -8.388 1.00 78.31 117 GLU A CA 1
ATOM 920 C C . GLU A 1 117 ? 8.375 -3.098 -8.327 1.00 78.31 117 GLU A C 1
ATOM 922 O O . GLU A 1 117 ? 8.589 -2.351 -9.276 1.00 78.31 117 GLU A O 1
ATOM 927 N N . ASN A 1 118 ? 9.133 -3.099 -7.228 1.00 72.56 118 ASN A N 1
ATOM 928 C CA . ASN A 1 118 ? 10.197 -2.130 -6.966 1.00 72.56 118 ASN A CA 1
ATOM 929 C C . ASN A 1 118 ? 11.603 -2.751 -7.085 1.00 72.56 118 ASN A C 1
ATOM 931 O O . ASN A 1 118 ? 12.605 -2.098 -6.783 1.00 72.56 118 ASN A O 1
ATOM 935 N N . THR A 1 119 ? 11.704 -4.021 -7.491 1.00 78.56 119 THR A N 1
ATOM 936 C CA . THR A 1 119 ? 12.994 -4.710 -7.610 1.00 78.56 119 THR A CA 1
ATOM 937 C C . THR A 1 119 ? 13.674 -4.352 -8.928 1.00 78.56 119 THR A C 1
ATOM 939 O O . THR A 1 119 ? 13.083 -4.427 -10.005 1.00 78.56 119 THR A O 1
ATOM 942 N N . TYR A 1 120 ? 14.963 -4.009 -8.865 1.00 80.69 120 TYR A N 1
ATOM 943 C CA . TYR A 1 120 ? 15.765 -3.827 -10.070 1.00 80.69 120 TYR A CA 1
ATOM 944 C C . TYR A 1 120 ? 15.804 -5.127 -10.884 1.00 80.69 120 TYR A C 1
ATOM 946 O O . TYR A 1 120 ? 16.274 -6.157 -10.407 1.00 80.69 120 TYR A O 1
ATOM 954 N N . SER A 1 121 ? 15.364 -5.060 -12.140 1.00 83.56 121 SER A N 1
ATOM 955 C CA . SER A 1 121 ? 15.402 -6.190 -13.065 1.00 83.56 121 SER A CA 1
ATOM 956 C C . SER A 1 121 ? 15.785 -5.746 -14.474 1.00 83.56 121 SER A C 1
ATOM 958 O O . SER A 1 121 ? 15.404 -4.662 -14.929 1.00 83.56 121 SER A O 1
ATOM 960 N N . CYS A 1 122 ? 16.533 -6.598 -15.176 1.00 87.50 122 CYS A N 1
ATOM 961 C CA . CYS A 1 122 ? 16.808 -6.481 -16.608 1.00 87.50 122 CYS A CA 1
ATOM 962 C C . CYS A 1 122 ? 15.871 -7.339 -17.477 1.00 87.50 122 CYS A C 1
ATOM 964 O O . CYS A 1 122 ? 16.092 -7.420 -18.680 1.00 87.50 122 CYS A O 1
ATOM 966 N N . PHE A 1 123 ? 14.815 -7.925 -16.895 1.00 89.38 123 PHE A N 1
ATOM 967 C CA . PHE A 1 123 ? 13.897 -8.857 -17.566 1.00 89.38 123 PHE A CA 1
ATOM 968 C C . PHE A 1 123 ? 13.375 -8.356 -18.923 1.00 89.38 123 PHE A C 1
ATOM 970 O O . PHE A 1 123 ? 13.387 -9.101 -19.895 1.00 89.38 123 PHE A O 1
ATOM 977 N N . LEU A 1 124 ? 12.981 -7.082 -19.005 1.00 90.81 124 LEU A N 1
ATOM 978 C CA . LEU A 1 124 ? 12.528 -6.430 -20.243 1.00 90.81 124 LEU A CA 1
ATOM 979 C C . LEU A 1 124 ? 13.412 -5.235 -20.631 1.00 90.81 124 LEU A C 1
ATOM 981 O O . LEU A 1 124 ? 12.945 -4.256 -21.212 1.00 90.81 124 LEU A O 1
ATOM 985 N N . ARG A 1 125 ? 14.708 -5.289 -20.299 1.00 88.69 125 ARG A N 1
ATOM 986 C CA . ARG A 1 125 ? 15.681 -4.273 -20.722 1.00 88.69 125 ARG A CA 1
ATOM 987 C C . ARG A 1 125 ? 16.415 -4.744 -21.965 1.00 88.69 125 ARG A C 1
ATOM 989 O O . ARG A 1 125 ? 17.440 -5.414 -21.884 1.00 88.69 125 ARG A O 1
ATOM 996 N N . PHE A 1 126 ? 15.872 -4.373 -23.115 1.00 91.62 126 PHE A N 1
ATOM 997 C CA . PHE A 1 126 ? 16.511 -4.617 -24.401 1.00 91.62 126 PHE A CA 1
ATOM 998 C C . PHE A 1 126 ? 17.682 -3.651 -24.627 1.00 91.62 126 PHE A C 1
ATOM 1000 O O . PHE A 1 126 ? 17.656 -2.527 -24.114 1.00 91.62 126 PHE A O 1
ATOM 1007 N N . PRO A 1 127 ? 18.711 -4.063 -25.387 1.00 92.81 127 PRO A N 1
ATOM 1008 C CA . PRO A 1 127 ? 19.823 -3.186 -25.715 1.00 92.81 127 PRO A CA 1
ATOM 1009 C C . PRO A 1 127 ? 19.331 -1.989 -26.534 1.00 92.81 127 PRO A C 1
ATOM 1011 O O . PRO A 1 127 ? 18.708 -2.149 -27.583 1.00 92.81 127 PRO A O 1
ATOM 1014 N N . GLY A 1 128 ? 19.640 -0.779 -26.066 1.00 91.81 128 GLY A N 1
ATOM 1015 C CA . GLY A 1 128 ? 19.524 0.416 -26.897 1.00 91.81 128 GLY A CA 1
ATOM 1016 C C . GLY A 1 128 ? 20.599 0.449 -27.995 1.00 91.81 128 GLY A C 1
ATOM 1017 O O . GLY A 1 128 ? 21.532 -0.355 -27.972 1.00 91.81 128 GLY A O 1
ATOM 1018 N N . PRO A 1 129 ? 20.561 1.430 -28.915 1.00 92.56 129 PRO A N 1
ATOM 1019 C CA . PRO A 1 129 ? 21.519 1.523 -30.024 1.00 92.56 129 PRO A CA 1
ATOM 1020 C C . PRO A 1 129 ? 22.995 1.517 -29.594 1.00 92.56 129 PRO A C 1
ATOM 1022 O O . PRO A 1 129 ? 23.843 0.967 -30.283 1.00 92.56 129 PRO A O 1
ATOM 1025 N N . LYS A 1 130 ? 23.304 2.096 -28.424 1.00 93.06 130 LYS A N 1
ATOM 1026 C CA . LYS A 1 130 ? 24.663 2.143 -27.852 1.00 93.06 130 LYS A CA 1
ATOM 1027 C C . LYS A 1 130 ? 25.083 0.864 -27.118 1.00 93.06 130 LYS A C 1
ATOM 1029 O O . LYS A 1 130 ? 26.242 0.730 -26.754 1.00 93.06 130 LYS A O 1
ATOM 1034 N N . GLN A 1 131 ? 24.134 -0.018 -26.830 1.00 91.31 131 GLN A N 1
ATOM 1035 C CA . GLN A 1 131 ? 24.316 -1.240 -26.042 1.00 91.31 131 GLN A CA 1
ATOM 1036 C C . GLN A 1 131 ? 24.179 -2.496 -26.911 1.00 91.31 131 GLN A C 1
ATOM 1038 O O . GLN A 1 131 ? 24.212 -3.605 -26.383 1.00 91.31 131 GLN A O 1
ATOM 1043 N N . PHE A 1 132 ? 23.968 -2.333 -28.223 1.00 92.62 132 PHE A N 1
ATOM 1044 C CA . PHE A 1 132 ? 23.863 -3.451 -29.146 1.00 92.62 132 PHE A CA 1
ATOM 1045 C C . PHE A 1 132 ? 25.207 -4.169 -29.236 1.00 92.62 132 PHE A C 1
ATOM 1047 O O . PHE A 1 132 ? 26.207 -3.605 -29.677 1.00 92.62 132 PHE A O 1
ATOM 1054 N N . ASP A 1 133 ? 25.195 -5.431 -28.832 1.00 90.25 133 ASP A N 1
ATOM 1055 C CA . ASP A 1 133 ? 26.317 -6.340 -28.950 1.00 90.25 133 ASP A CA 1
ATOM 1056 C C . ASP A 1 133 ? 25.835 -7.596 -29.677 1.00 90.25 133 ASP A C 1
ATOM 1058 O O . ASP A 1 133 ? 24.832 -8.212 -29.313 1.00 90.25 133 ASP A O 1
ATOM 1062 N N . HIS A 1 134 ? 26.565 -7.954 -30.726 1.00 90.69 134 HIS A N 1
ATOM 1063 C CA . HIS A 1 134 ? 26.320 -9.128 -31.552 1.00 90.69 134 HIS A CA 1
ATOM 1064 C C . HIS A 1 134 ? 26.880 -10.410 -30.915 1.00 90.69 134 HIS A C 1
ATOM 1066 O O . HIS A 1 134 ? 26.770 -11.476 -31.516 1.00 90.69 134 HIS A O 1
ATOM 1072 N N . ARG A 1 135 ? 27.439 -10.312 -29.696 1.00 89.81 135 ARG A N 1
ATOM 1073 C CA . ARG A 1 135 ? 27.913 -11.427 -28.866 1.00 89.81 135 ARG A CA 1
ATOM 1074 C C . ARG A 1 135 ? 28.894 -12.326 -29.621 1.00 89.81 135 ARG A C 1
ATOM 1076 O O . ARG A 1 135 ? 28.714 -13.542 -29.650 1.00 89.81 135 ARG A O 1
ATOM 1083 N N . LYS A 1 136 ? 29.901 -11.730 -30.274 1.00 88.38 136 LYS A N 1
ATOM 1084 C CA . LYS A 1 136 ? 30.960 -12.503 -30.943 1.00 88.38 136 LYS A CA 1
ATOM 1085 C C . LYS A 1 136 ? 31.684 -13.366 -29.909 1.00 88.38 136 LYS A C 1
ATOM 1087 O O . LYS A 1 136 ? 32.246 -12.826 -28.959 1.00 88.38 136 LYS A O 1
ATOM 1092 N N . LEU A 1 137 ? 31.595 -14.679 -30.107 1.00 70.38 137 LEU A N 1
ATOM 1093 C CA . LEU A 1 137 ? 32.325 -15.706 -29.365 1.00 70.38 137 LEU A CA 1
ATOM 1094 C C . LEU A 1 137 ? 33.777 -15.775 -29.840 1.00 70.38 137 LEU A C 1
ATOM 1096 O O . LEU A 1 137 ? 33.993 -15.601 -31.063 1.00 70.38 137 LEU A O 1
#

Foldseek 3Di:
DDDPPQPLVPLPLPDPDDAPPQASSQDQLLLHPDDPPVPCCDVSVPNDDDPAFDDPPDPDDQPQPPLADADDRRQSSVSCVVCVVVCVVVVNLDRYPSRYHDDPVCSPVNDNPPDPSPDDDCPPPDADPVRDDPPDD

Organism: NCBI:txid1034604

pLDDT: mean 74.56, std 15.08, range [27.42, 93.06]

Radius of gyration: 18.75 Å; chains: 1; bounding box: 52×36×54 Å

Secondary structure (DSSP, 8-state):
--S------------SSPPPHHHHTT--TTS-SS--GGGSSSTTTT-SPPSSSPPTT--S--TTTTT--S--HHHHHHHHHHHHHHHHHTTT----TTTS---TTTTT--S--S-GGGS---TT----TTT------

Sequence (137 aa):
HSRLETMRKAYGTGRPYTAPTTVTTTLNANHTQEFKMNSLISREYETVPLQAGHIPGTTVHVPAGSEVVGQRRAQATLHNQELRPLLTATKGQWADMQLTDLRPQERAYNKNYCYAENTYSCFLRFPGPKQFDHRKL